Protein AF-A0A944AKL8-F1 (afdb_monomer)

Nearest PDB structures (foldseek):
  3mkl-assembly2_B  TM=9.814E-01  e=2.053E-02  Escherichia coli K-12
  3oio-assembly1_A  TM=9.594E-01  e=3.945E-02  Chromobacterium violaceum
  3mkl-assembly1_A  TM=9.722E-01  e=7.101E-02  Escherichia coli K-12
  5chh-assembly1_A  TM=9.818E-01  e=8.093E-02  Pseudomonas aeruginosa
  7w5x-assembly1_K  TM=8.373E-01  e=1.457E-01  Escherichia coli K-12

Secondary structure (DSSP, 8-state):
-HHHHHHHHSTTS-HHHHHHHTT-S-HHHHHHHHHHHHSS-HHHHHHHHHHHHTT-

Solvent-accessible surface area (backbone atoms only — not comparable to full-atom values): 3251 Å² total; per-residue (Å²): 110,74,66,40,57,58,40,47,70,40,80,86,55,49,71,55,55,35,19,48,77,61,75,32,97,39,48,70,63,34,41,54,52,40,24,72,76,70,74,43,44,63,66,55,52,34,50,52,53,57,58,59,61,70,74,109

Sequence (56 aa):
MGIAEKLLINLDNSITDVALNSGFSSMSSFIRMFKQIKGCTPTEFRSMYRSNVKRQ

Structure (mmCIF, N/CA/C/O backbone):
data_AF-A0A944AKL8-F1
#
_entry.id   AF-A0A944AKL8-F1
#
loop_
_atom_site.group_PDB
_atom_site.id
_atom_site.type_symbol
_atom_site.label_atom_id
_atom_site.label_alt_id
_atom_site.label_comp_id
_atom_site.label_asym_id
_atom_site.label_entity_id
_atom_site.label_seq_id
_atom_site.pdbx_PDB_ins_code
_atom_site.Cartn_x
_atom_site.Cartn_y
_atom_site.Cartn_z
_atom_site.occupancy
_atom_site.B_iso_or_equiv
_atom_site.auth_seq_id
_atom_site.auth_comp_id
_atom_site.auth_asym_id
_atom_site.auth_atom_id
_atom_site.pdbx_PDB_model_num
ATOM 1 N N . MET A 1 1 ? 10.094 3.233 2.859 1.00 66.12 1 MET A N 1
ATOM 2 C CA . MET A 1 1 ? 8.732 2.745 3.185 1.00 66.12 1 MET A CA 1
ATOM 3 C C . MET A 1 1 ? 7.774 3.817 3.704 1.00 66.12 1 MET A C 1
ATOM 5 O O . MET A 1 1 ? 6.580 3.632 3.526 1.00 66.12 1 MET A O 1
ATOM 9 N N . GLY A 1 2 ? 8.238 4.957 4.237 1.00 76.12 2 GLY A N 1
ATOM 10 C CA . GLY A 1 2 ? 7.338 5.957 4.841 1.00 76.12 2 GLY A CA 1
ATOM 11 C C . GLY A 1 2 ? 6.225 6.523 3.940 1.00 76.12 2 GLY A C 1
ATOM 12 O O . GLY A 1 2 ? 5.164 6.876 4.443 1.00 76.12 2 GLY A O 1
ATOM 13 N N . ILE A 1 3 ? 6.423 6.585 2.616 1.00 80.94 3 ILE A N 1
ATOM 14 C CA . ILE A 1 3 ? 5.379 7.020 1.666 1.00 80.94 3 ILE A CA 1
ATOM 15 C C . ILE A 1 3 ? 4.265 5.965 1.570 1.00 80.94 3 ILE A C 1
ATOM 17 O O . ILE A 1 3 ? 3.090 6.306 1.676 1.00 80.94 3 ILE A O 1
ATOM 21 N N . ALA A 1 4 ? 4.626 4.682 1.468 1.00 80.69 4 ALA A N 1
ATOM 22 C CA . ALA A 1 4 ? 3.675 3.574 1.399 1.00 80.69 4 ALA A CA 1
ATOM 23 C C . ALA A 1 4 ? 2.751 3.527 2.624 1.00 80.69 4 ALA A C 1
ATOM 25 O O . ALA A 1 4 ? 1.550 3.327 2.495 1.00 80.69 4 ALA A O 1
ATOM 26 N N . GLU A 1 5 ? 3.301 3.761 3.816 1.00 81.81 5 GLU A N 1
ATOM 27 C CA . GLU A 1 5 ? 2.540 3.776 5.070 1.00 81.81 5 GLU A CA 1
ATOM 28 C C . GLU A 1 5 ? 1.493 4.897 5.086 1.00 81.81 5 GLU A C 1
ATOM 30 O O . GLU A 1 5 ? 0.333 4.651 5.412 1.00 81.81 5 GLU A O 1
ATOM 35 N N . LYS A 1 6 ? 1.870 6.108 4.654 1.00 82.25 6 LYS A N 1
ATOM 36 C CA . LYS A 1 6 ? 0.950 7.254 4.538 1.00 82.25 6 LYS A CA 1
ATOM 37 C C . LYS A 1 6 ? -0.149 7.010 3.503 1.00 82.25 6 LYS A C 1
ATOM 39 O O . LYS A 1 6 ? -1.303 7.380 3.718 1.00 82.25 6 LYS A O 1
ATOM 44 N N . LEU A 1 7 ? 0.199 6.380 2.383 1.00 80.31 7 LEU A N 1
ATOM 45 C CA . LEU A 1 7 ? -0.754 6.078 1.320 1.00 80.31 7 LEU A CA 1
ATOM 46 C C . LEU A 1 7 ? -1.722 4.950 1.699 1.00 80.31 7 LEU A C 1
ATOM 48 O O . LEU A 1 7 ? -2.872 5.007 1.282 1.00 80.31 7 LEU A O 1
ATOM 52 N N . LEU A 1 8 ? -1.304 3.974 2.518 1.00 81.62 8 LEU A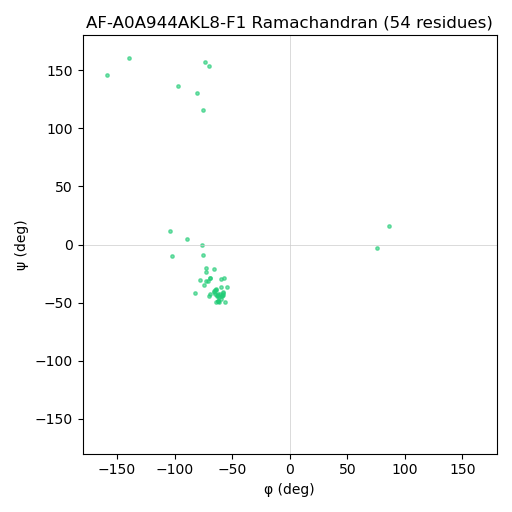 N 1
ATOM 53 C CA . LEU A 1 8 ? -2.176 2.890 3.002 1.00 81.62 8 LEU A CA 1
ATOM 54 C C . LEU A 1 8 ? -3.254 3.364 3.981 1.00 81.62 8 LEU A C 1
ATOM 56 O O . LEU A 1 8 ? -4.327 2.758 4.043 1.00 81.62 8 LEU A O 1
ATOM 60 N N . ILE A 1 9 ? -2.975 4.438 4.725 1.00 79.12 9 ILE A N 1
ATOM 61 C CA . ILE A 1 9 ? -3.937 5.084 5.629 1.00 79.12 9 ILE A CA 1
ATOM 62 C C . ILE A 1 9 ? -5.026 5.816 4.828 1.00 79.12 9 ILE A C 1
ATOM 64 O O . ILE A 1 9 ? -6.178 5.858 5.253 1.00 79.12 9 ILE A O 1
ATOM 68 N N . ASN A 1 10 ? -4.692 6.333 3.642 1.00 77.06 10 ASN A N 1
ATOM 69 C CA . ASN A 1 10 ? -5.669 6.919 2.728 1.00 77.06 10 ASN A CA 1
ATOM 70 C C . ASN A 1 10 ? -6.468 5.806 2.036 1.00 77.06 10 ASN A C 1
ATOM 72 O O . ASN A 1 10 ? -5.917 4.981 1.306 1.00 77.06 10 ASN A O 1
ATOM 76 N N . LEU A 1 11 ? -7.775 5.747 2.302 1.00 67.12 11 LEU A N 1
ATOM 77 C CA . LEU A 1 11 ? -8.661 4.659 1.867 1.00 67.12 11 LEU A CA 1
ATOM 78 C C . LEU A 1 11 ? -8.973 4.676 0.362 1.00 67.12 11 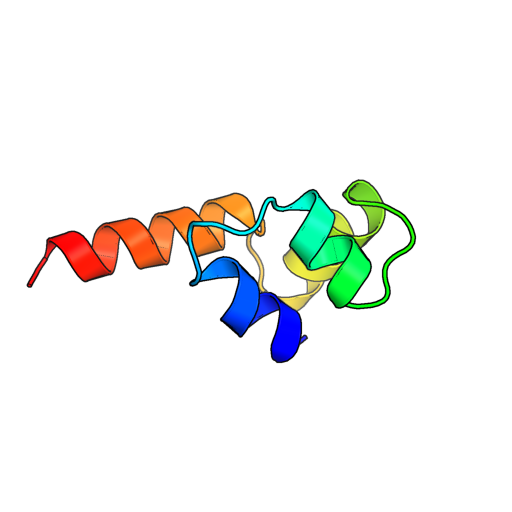LEU A C 1
ATOM 80 O O . LEU A 1 11 ? -9.293 3.623 -0.187 1.00 67.12 11 LEU A O 1
ATOM 84 N N . ASP A 1 12 ? -8.790 5.815 -0.301 1.00 76.62 12 ASP A N 1
ATOM 85 C CA . ASP A 1 12 ? -9.018 5.977 -1.741 1.00 76.62 12 ASP A CA 1
ATOM 86 C C . ASP A 1 12 ? -7.952 5.310 -2.618 1.00 76.62 12 ASP A C 1
ATOM 88 O O . ASP A 1 12 ? -8.228 4.931 -3.753 1.00 76.62 12 ASP A O 1
ATOM 92 N N . ASN A 1 13 ? -6.740 5.092 -2.098 1.00 80.38 13 ASN A N 1
ATOM 93 C CA . ASN A 1 13 ? -5.674 4.487 -2.895 1.00 80.38 13 ASN A CA 1
ATOM 94 C C . ASN A 1 13 ? -5.833 2.965 -2.959 1.00 80.38 13 ASN A C 1
ATOM 96 O O . ASN A 1 13 ? -5.954 2.292 -1.931 1.00 80.38 13 ASN A O 1
ATOM 100 N N . SER A 1 14 ? -5.775 2.375 -4.150 1.00 85.94 14 SER A N 1
ATOM 101 C CA . SER A 1 14 ? -5.662 0.920 -4.259 1.00 85.94 14 SER A CA 1
ATOM 102 C C . SER A 1 14 ? -4.273 0.463 -3.786 1.00 85.94 14 SER A C 1
ATOM 104 O O . SER A 1 14 ? -3.299 1.212 -3.860 1.00 85.94 14 SER A O 1
ATOM 106 N N . ILE A 1 15 ? -4.136 -0.780 -3.308 1.00 85.00 15 ILE A N 1
ATOM 107 C CA . ILE A 1 15 ? -2.814 -1.318 -2.919 1.00 85.00 15 ILE A CA 1
ATOM 108 C C . ILE A 1 15 ? -1.847 -1.319 -4.119 1.00 85.00 15 ILE A C 1
ATOM 110 O O . ILE A 1 15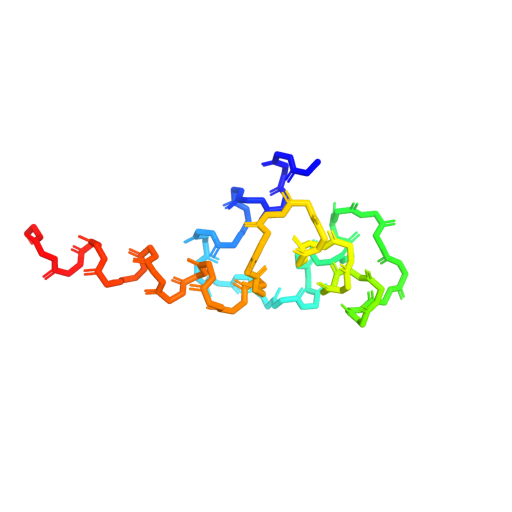 ? -0.641 -1.151 -3.941 1.00 85.00 15 ILE A O 1
ATOM 114 N N . THR A 1 16 ? -2.380 -1.454 -5.336 1.00 88.56 16 THR A N 1
ATOM 115 C CA . THR A 1 16 ? -1.635 -1.334 -6.592 1.00 88.56 16 THR A CA 1
ATOM 116 C C . THR A 1 16 ? -1.081 0.074 -6.777 1.00 88.56 16 THR A C 1
ATOM 118 O O . THR A 1 16 ? 0.118 0.218 -6.997 1.00 88.56 16 THR A O 1
ATOM 121 N N . ASP A 1 17 ? -1.907 1.109 -6.608 1.00 87.69 17 ASP A N 1
ATOM 122 C CA . ASP A 1 17 ? -1.45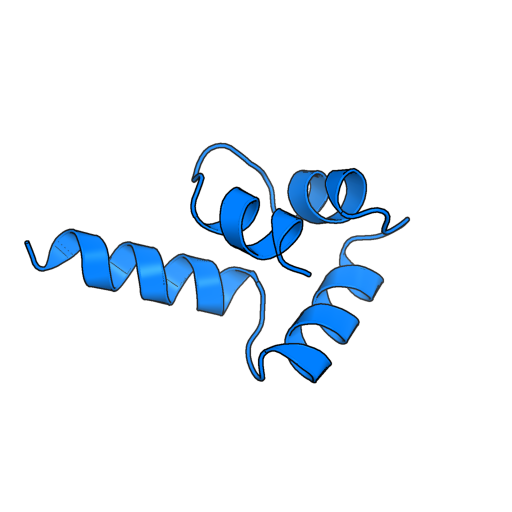9 2.503 -6.688 1.00 87.69 17 ASP A CA 1
ATOM 123 C C . ASP A 1 17 ? -0.407 2.805 -5.629 1.00 87.69 17 ASP A C 1
ATOM 125 O O . ASP A 1 17 ? 0.611 3.423 -5.933 1.00 87.69 17 ASP A O 1
ATOM 129 N N . VAL A 1 18 ? -0.594 2.322 -4.397 1.00 89.12 18 VAL A N 1
ATOM 130 C CA . VAL A 1 18 ? 0.418 2.479 -3.346 1.00 89.12 18 VAL A CA 1
ATOM 131 C C . VAL A 1 18 ? 1.745 1.842 -3.754 1.00 89.12 18 VAL A C 1
ATOM 133 O O . VAL A 1 18 ? 2.793 2.455 -3.555 1.00 89.12 18 VAL A O 1
ATOM 136 N N . ALA A 1 19 ? 1.722 0.640 -4.334 1.00 90.38 19 ALA A N 1
ATOM 137 C CA . ALA A 1 19 ? 2.928 -0.044 -4.790 1.00 90.38 19 ALA A CA 1
ATOM 138 C C . ALA A 1 19 ? 3.650 0.753 -5.890 1.00 90.38 19 ALA A C 1
ATOM 140 O O . ALA A 1 19 ? 4.852 0.997 -5.771 1.00 90.38 19 ALA A O 1
ATOM 141 N N . LEU A 1 20 ? 2.909 1.209 -6.906 1.00 89.69 20 LEU A N 1
ATOM 142 C CA . LEU A 1 20 ? 3.444 1.988 -8.027 1.00 89.69 20 LEU A CA 1
ATOM 143 C C . LEU A 1 20 ? 4.033 3.324 -7.551 1.00 89.69 20 LEU A C 1
ATOM 145 O O . LEU A 1 20 ? 5.188 3.630 -7.841 1.00 89.69 20 LEU A O 1
ATOM 149 N N . ASN A 1 21 ? 3.291 4.070 -6.728 1.00 87.38 21 ASN A N 1
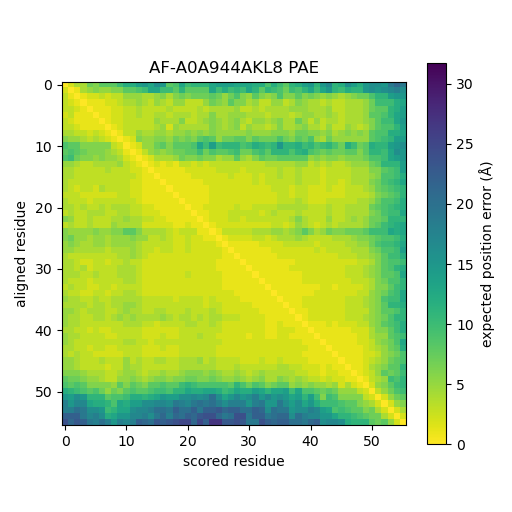ATOM 150 C CA . ASN A 1 21 ? 3.745 5.339 -6.147 1.00 87.38 21 ASN A CA 1
ATOM 151 C C . ASN A 1 21 ? 4.919 5.169 -5.168 1.00 87.38 21 ASN A C 1
ATOM 153 O O . ASN A 1 21 ? 5.657 6.116 -4.908 1.00 87.38 21 ASN A O 1
ATOM 157 N N . SER A 1 22 ? 5.115 3.965 -4.625 1.00 86.31 22 SER A N 1
ATOM 158 C CA . SER A 1 22 ? 6.248 3.639 -3.749 1.00 86.31 22 SER A CA 1
ATOM 159 C C . SER A 1 22 ? 7.483 3.144 -4.511 1.00 86.31 22 SER A C 1
ATOM 161 O O . SER A 1 22 ? 8.456 2.744 -3.871 1.00 86.31 22 SER A O 1
ATOM 163 N N . GLY A 1 23 ? 7.455 3.155 -5.850 1.00 88.81 23 GLY A N 1
ATOM 164 C CA . GLY A 1 23 ? 8.581 2.773 -6.706 1.00 88.81 23 GLY A CA 1
ATOM 165 C C . GLY A 1 23 ? 8.676 1.277 -7.017 1.00 88.81 23 GLY A C 1
ATOM 166 O O . GLY A 1 23 ? 9.728 0.814 -7.453 1.00 88.81 23 GLY A O 1
ATOM 167 N N . PHE A 1 24 ? 7.610 0.501 -6.795 1.00 89.56 24 PHE A N 1
ATOM 168 C CA . PHE A 1 24 ? 7.580 -0.921 -7.135 1.00 89.56 24 PHE A CA 1
ATOM 169 C C . PHE A 1 24 ? 6.913 -1.146 -8.486 1.00 89.56 24 PHE A C 1
ATOM 171 O O . PHE A 1 24 ? 5.824 -0.649 -8.748 1.00 89.56 24 PHE A O 1
ATOM 178 N N . SER A 1 25 ? 7.512 -2.004 -9.308 1.00 87.88 25 SER A N 1
ATOM 179 C CA . SER A 1 25 ? 6.965 -2.382 -10.617 1.00 87.88 25 SER A CA 1
ATOM 180 C C . SER A 1 25 ? 5.775 -3.346 -10.530 1.00 87.88 25 SER A C 1
ATOM 182 O O . SER A 1 25 ? 5.161 -3.664 -11.543 1.00 87.88 25 SER A O 1
ATOM 184 N N . SER A 1 26 ? 5.473 -3.889 -9.346 1.00 88.56 26 SER A N 1
ATOM 185 C CA . SER A 1 26 ? 4.378 -4.845 -9.147 1.00 88.56 26 SER A CA 1
ATOM 186 C C . SER A 1 26 ? 3.914 -4.908 -7.694 1.00 88.56 26 SER A C 1
ATOM 188 O O . SER A 1 26 ? 4.722 -4.874 -6.760 1.00 88.56 26 SER A O 1
ATOM 190 N N . MET A 1 27 ? 2.607 -5.122 -7.515 1.00 90.06 27 MET A N 1
ATOM 191 C CA . MET A 1 27 ? 1.964 -5.301 -6.209 1.00 90.06 27 MET A CA 1
ATOM 192 C C . MET A 1 27 ? 2.564 -6.472 -5.416 1.00 90.06 27 MET A C 1
ATOM 194 O O . MET A 1 27 ? 2.815 -6.337 -4.223 1.00 90.06 27 MET A O 1
ATOM 198 N N . SER A 1 28 ? 2.867 -7.600 -6.062 1.00 90.44 28 SER A N 1
ATOM 199 C CA . SER A 1 28 ? 3.435 -8.784 -5.398 1.00 90.44 28 SER A CA 1
ATOM 200 C C . SER A 1 28 ? 4.806 -8.508 -4.766 1.00 90.44 28 SER A C 1
ATOM 202 O O . SER A 1 28 ? 5.060 -8.901 -3.625 1.00 90.44 28 SER A O 1
ATOM 204 N N . SER A 1 29 ? 5.675 -7.782 -5.478 1.00 91.44 29 SER A N 1
ATOM 205 C CA . SER A 1 29 ? 6.997 -7.374 -4.983 1.00 91.44 29 SER A CA 1
ATOM 206 C C . SER A 1 29 ? 6.873 -6.421 -3.797 1.00 91.44 29 SER A C 1
ATOM 208 O O . SER A 1 29 ? 7.562 -6.592 -2.790 1.00 91.44 29 SER A O 1
ATOM 210 N N . PHE A 1 30 ? 5.941 -5.469 -3.888 1.00 92.75 30 PHE A N 1
ATOM 211 C CA . PHE A 1 30 ? 5.622 -4.559 -2.795 1.00 92.75 30 PHE A CA 1
ATOM 212 C C . PHE A 1 30 ? 5.110 -5.304 -1.560 1.00 92.75 30 PHE A C 1
ATOM 214 O O . PHE A 1 30 ? 5.645 -5.098 -0.477 1.00 92.75 30 PHE A O 1
ATOM 221 N N . ILE A 1 31 ? 4.134 -6.208 -1.702 1.00 91.25 31 ILE A N 1
ATOM 222 C CA . ILE A 1 31 ? 3.570 -6.967 -0.574 1.00 91.25 31 ILE A CA 1
ATOM 223 C C . ILE A 1 31 ? 4.657 -7.771 0.135 1.00 91.25 31 ILE A C 1
ATOM 225 O O . ILE A 1 31 ? 4.714 -7.761 1.365 1.00 91.25 31 ILE A O 1
ATOM 229 N N . ARG A 1 32 ? 5.533 -8.448 -0.620 1.00 92.81 32 ARG A N 1
ATOM 230 C CA . ARG A 1 32 ? 6.615 -9.248 -0.035 1.00 92.81 32 ARG A CA 1
ATOM 231 C C . ARG A 1 32 ? 7.577 -8.372 0.764 1.00 92.81 32 ARG A C 1
ATOM 233 O O . ARG A 1 32 ? 7.850 -8.679 1.921 1.00 92.81 32 ARG A O 1
ATOM 240 N N . MET A 1 33 ? 8.022 -7.261 0.178 1.00 92.12 33 MET A N 1
ATOM 241 C CA . MET A 1 33 ? 8.913 -6.305 0.840 1.00 92.12 33 MET A CA 1
ATOM 242 C C . MET A 1 33 ? 8.249 -5.661 2.064 1.00 92.12 33 MET A C 1
ATOM 244 O O . MET A 1 33 ? 8.848 -5.565 3.131 1.00 92.12 33 MET A O 1
ATOM 248 N N . PHE A 1 34 ? 6.984 -5.260 1.938 1.00 92.19 34 PHE A N 1
ATOM 249 C CA . PHE A 1 34 ? 6.211 -4.658 3.019 1.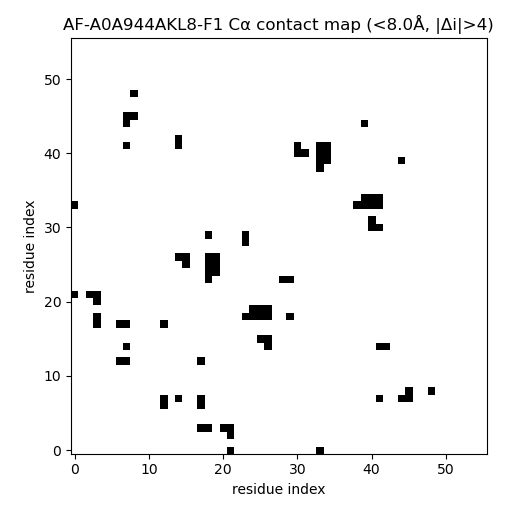00 92.19 34 PHE A CA 1
ATOM 250 C C . PHE A 1 34 ? 6.051 -5.615 4.191 1.00 92.19 34 PHE A C 1
ATOM 252 O O . PHE A 1 34 ? 6.321 -5.228 5.324 1.00 92.19 34 PHE A O 1
ATOM 259 N N . LYS A 1 35 ? 5.722 -6.881 3.925 1.00 92.12 35 LYS A N 1
ATOM 260 C CA . LYS A 1 35 ? 5.633 -7.906 4.964 1.00 92.12 35 LYS A CA 1
ATOM 261 C C . LYS A 1 35 ? 6.982 -8.183 5.626 1.00 92.12 35 LYS A C 1
ATOM 263 O O . LYS A 1 35 ? 7.015 -8.345 6.839 1.00 92.12 35 LYS A O 1
ATOM 268 N N . GLN A 1 36 ? 8.085 -8.188 4.875 1.00 92.56 36 GLN A N 1
ATOM 269 C CA . GLN A 1 36 ? 9.422 -8.350 5.458 1.00 92.56 36 GLN A CA 1
ATOM 270 C C . GLN A 1 36 ? 9.820 -7.179 6.367 1.00 92.56 36 GLN A C 1
ATOM 272 O O . GLN A 1 36 ? 10.417 -7.408 7.411 1.00 92.56 36 GLN A O 1
ATOM 277 N N . ILE A 1 37 ? 9.474 -5.941 6.000 1.00 91.00 37 ILE A N 1
ATOM 278 C CA . ILE A 1 37 ? 9.855 -4.743 6.764 1.00 91.00 37 ILE A CA 1
ATOM 279 C C . ILE A 1 37 ? 8.907 -4.486 7.947 1.00 91.00 37 ILE A C 1
ATOM 281 O O . ILE A 1 37 ? 9.355 -4.102 9.023 1.00 91.00 37 ILE A O 1
ATOM 285 N N . LYS A 1 38 ? 7.593 -4.651 7.755 1.00 88.75 38 LYS A N 1
ATOM 286 C CA . LYS A 1 38 ? 6.552 -4.286 8.737 1.00 88.75 38 LYS A CA 1
ATOM 287 C C . LYS A 1 38 ? 5.990 -5.479 9.512 1.00 88.75 38 LYS A C 1
ATOM 289 O O . LYS A 1 38 ? 5.210 -5.269 10.434 1.00 88.75 38 LYS A O 1
ATOM 294 N N . GLY A 1 39 ? 6.315 -6.710 9.119 1.00 91.50 39 GLY A N 1
ATOM 295 C CA . GLY A 1 39 ? 5.813 -7.939 9.747 1.00 91.50 39 GLY A CA 1
ATOM 296 C C . GLY A 1 39 ? 4.360 -8.300 9.408 1.00 91.50 39 GLY A C 1
ATOM 297 O O . GLY A 1 39 ? 3.883 -9.352 9.819 1.00 91.50 39 GLY A O 1
ATOM 298 N N . CYS A 1 40 ? 3.654 -7.471 8.638 1.00 90.19 40 CYS A N 1
ATOM 299 C CA . CYS A 1 40 ? 2.257 -7.665 8.239 1.00 90.19 40 CYS A CA 1
ATOM 300 C C . 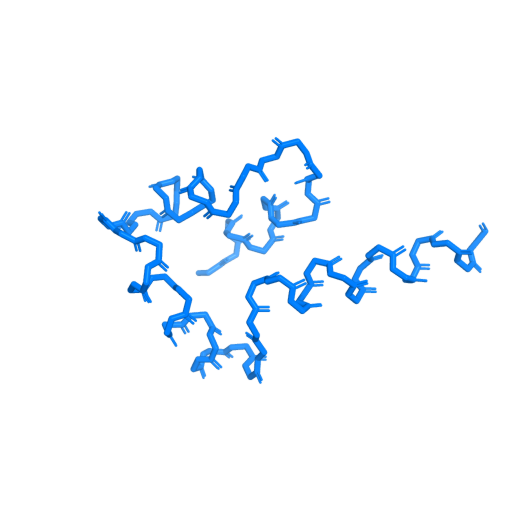CYS A 1 40 ? 2.054 -7.259 6.774 1.00 90.19 40 CYS A C 1
ATOM 302 O O . CYS A 1 40 ? 2.876 -6.544 6.204 1.00 90.19 40 CYS A O 1
ATOM 304 N N . THR A 1 41 ? 0.981 -7.719 6.132 1.00 90.56 41 THR A N 1
ATOM 305 C CA . THR A 1 41 ? 0.656 -7.298 4.762 1.00 90.56 41 THR A CA 1
ATOM 306 C C . THR A 1 41 ? 0.117 -5.859 4.721 1.00 90.56 41 THR A C 1
ATOM 308 O O . THR A 1 41 ? -0.441 -5.377 5.709 1.00 90.56 41 THR A O 1
ATOM 311 N N . PRO A 1 42 ? 0.210 -5.160 3.572 1.00 88.94 42 PRO A N 1
ATOM 312 C CA . PRO A 1 42 ? -0.373 -3.824 3.405 1.00 88.94 42 PRO A CA 1
ATOM 313 C C . PRO A 1 42 ? -1.873 -3.766 3.740 1.00 88.94 42 PRO A C 1
ATOM 315 O O . PRO A 1 42 ? -2.353 -2.794 4.320 1.00 88.94 42 PRO A O 1
ATOM 318 N N . THR A 1 43 ? -2.611 -4.830 3.409 1.00 88.00 43 THR A N 1
ATOM 319 C CA . THR A 1 43 ? -4.045 -4.959 3.695 1.00 88.00 43 THR A CA 1
ATOM 320 C C . THR A 1 43 ? -4.317 -5.119 5.189 1.00 88.00 43 THR A C 1
ATOM 322 O O . THR A 1 43 ? -5.220 -4.469 5.713 1.00 88.00 43 THR A O 1
ATOM 325 N N . GLU A 1 44 ? -3.527 -5.935 5.895 1.00 88.88 44 GLU A N 1
ATOM 326 C CA . GLU A 1 44 ? -3.611 -6.054 7.357 1.00 88.88 44 GLU A CA 1
ATOM 3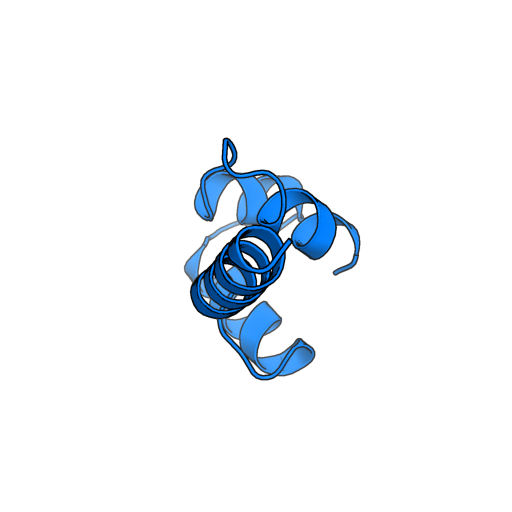27 C C . GLU A 1 44 ? -3.287 -4.721 8.030 1.00 88.88 44 GLU A C 1
AT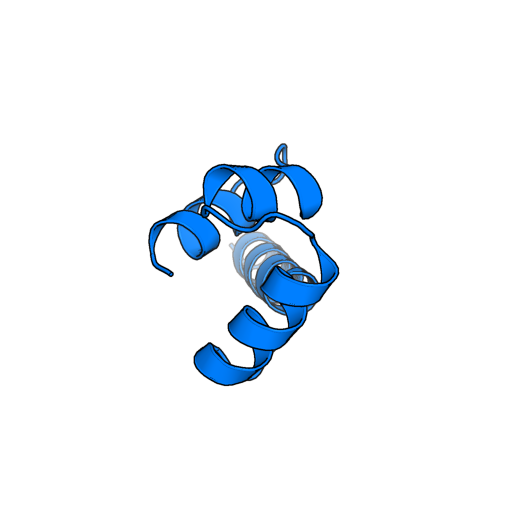OM 329 O O . GLU A 1 44 ? -4.039 -4.278 8.894 1.00 88.88 44 GLU A O 1
ATOM 334 N N . PHE A 1 45 ? -2.233 -4.037 7.577 1.00 88.38 45 PHE A N 1
ATOM 335 C CA . PHE A 1 45 ? -1.875 -2.704 8.057 1.00 88.38 45 PHE A CA 1
ATOM 336 C C . PHE A 1 45 ? -3.038 -1.719 7.889 1.00 88.38 45 PHE A C 1
ATOM 338 O O . PHE A 1 45 ? -3.467 -1.094 8.857 1.00 88.38 45 PHE A O 1
ATOM 345 N N . ARG A 1 46 ? -3.642 -1.656 6.697 1.00 86.56 46 ARG A N 1
ATOM 346 C CA . ARG A 1 46 ? -4.836 -0.836 6.442 1.00 86.56 46 ARG A CA 1
ATOM 347 C C . ARG A 1 46 ? -6.009 -1.206 7.359 1.00 86.56 46 ARG A C 1
ATOM 349 O O . ARG A 1 46 ? -6.684 -0.321 7.883 1.00 86.56 46 ARG A O 1
ATOM 356 N N . SER A 1 47 ? -6.261 -2.498 7.565 1.00 84.94 47 SER A N 1
ATOM 357 C CA . SER A 1 47 ? -7.355 -2.990 8.415 1.00 84.94 47 SER A CA 1
ATOM 358 C C . SER A 1 47 ? -7.160 -2.628 9.892 1.00 84.94 47 SER A C 1
ATOM 360 O O . SER A 1 47 ? -8.107 -2.199 10.560 1.00 84.94 47 SER A O 1
ATOM 362 N N . MET A 1 48 ? -5.922 -2.722 10.392 1.00 84.00 48 MET A N 1
ATOM 363 C CA . MET A 1 48 ? -5.563 -2.304 11.747 1.00 84.00 48 MET A CA 1
ATOM 364 C C . MET A 1 48 ? -5.862 -0.817 11.955 1.00 84.00 48 MET A C 1
ATOM 366 O O . MET A 1 48 ? -6.538 -0.465 12.921 1.00 84.00 48 MET A O 1
ATOM 370 N N . TYR A 1 49 ? -5.466 0.058 11.027 1.00 78.38 49 TYR A N 1
ATOM 371 C CA . TYR A 1 49 ? -5.769 1.491 11.130 1.00 78.38 49 TYR A CA 1
ATOM 372 C C . TYR A 1 49 ? -7.271 1.781 11.024 1.00 78.38 49 TYR A C 1
ATOM 374 O O . TYR A 1 49 ? -7.803 2.548 11.823 1.00 78.38 49 TYR A O 1
ATOM 382 N N . ARG A 1 50 ? -7.993 1.103 10.123 1.00 73.69 50 ARG A N 1
ATOM 383 C CA . ARG A 1 50 ? -9.455 1.237 10.005 1.00 73.69 50 ARG A CA 1
ATOM 384 C C . ARG A 1 50 ? -10.188 0.863 11.301 1.00 73.69 50 ARG A C 1
ATOM 386 O O . ARG A 1 50 ? -11.195 1.482 11.637 1.00 73.69 50 ARG A O 1
ATOM 393 N N . SER A 1 51 ? -9.691 -0.143 12.018 1.00 65.69 51 SER A N 1
ATOM 394 C CA . SER A 1 51 ? -10.286 -0.621 13.274 1.00 65.69 51 SER A CA 1
ATOM 395 C C . SER A 1 51 ? -9.963 0.282 14.467 1.00 65.69 51 SER A C 1
ATOM 397 O O . SER A 1 51 ? -10.786 0.406 15.369 1.00 65.69 51 SER A O 1
ATOM 399 N N . ASN A 1 52 ? -8.803 0.946 14.459 1.00 59.53 52 ASN A N 1
ATOM 400 C CA . ASN A 1 52 ? -8.434 1.921 15.488 1.00 59.53 52 ASN A CA 1
ATOM 401 C C . ASN A 1 52 ? -9.203 3.247 15.337 1.00 59.53 52 ASN A C 1
ATOM 403 O O . ASN A 1 52 ? -9.607 3.816 16.343 1.00 59.53 52 ASN A O 1
ATOM 407 N N . VAL A 1 53 ? -9.499 3.698 14.109 1.00 56.78 53 VAL A N 1
ATOM 408 C CA . VAL A 1 53 ? -10.305 4.920 13.875 1.00 56.78 53 VAL A CA 1
ATOM 409 C C . VAL A 1 53 ? -11.778 4.739 14.276 1.00 56.78 53 VAL A C 1
ATOM 411 O O . VAL A 1 53 ? -12.416 5.690 14.700 1.00 56.78 53 VAL A O 1
ATOM 414 N N . LYS A 1 54 ? -12.331 3.520 14.212 1.00 50.72 54 LYS A N 1
ATOM 415 C CA . LYS A 1 54 ? -13.715 3.232 14.646 1.00 50.72 54 LYS A CA 1
ATOM 416 C C . LYS A 1 54 ? -13.912 3.147 16.168 1.00 50.72 54 LYS A C 1
ATOM 418 O O . LYS A 1 54 ? -15.021 2.859 16.610 1.00 50.72 54 LYS A O 1
ATOM 423 N N . ARG A 1 55 ? -12.851 3.327 16.960 1.00 48.81 55 ARG A N 1
ATOM 424 C CA . ARG A 1 55 ? -12.902 3.325 18.431 1.00 48.81 55 ARG A CA 1
ATOM 425 C C . ARG A 1 55 ? -12.822 4.723 19.054 1.00 48.81 55 ARG A C 1
ATOM 427 O O . ARG A 1 55 ? -12.668 4.807 20.270 1.00 48.81 55 ARG A O 1
ATOM 434 N N . GLN A 1 56 ? -12.948 5.779 18.252 1.00 40.84 56 GLN A N 1
ATOM 435 C CA . GLN A 1 56 ? -13.110 7.150 18.730 1.00 40.84 56 GLN A CA 1
ATOM 436 C C . GLN A 1 56 ? -14.512 7.669 18.429 1.00 40.84 56 GLN A C 1
ATOM 438 O O . GLN A 1 56 ? -15.035 7.329 17.343 1.00 40.84 56 GLN A O 1
#

Mean predicted aligned error: 5.24 Å

Foldseek 3Di:
DVQLLVVLLVPPDDCQNSCVVVPHPGSVVVQVVCCVVVVDGSVVSSVVSVVVVVVD

pLDDT: mean 82.3, std 11.86, range [40.84, 92.81]

Radius of gyration: 10.93 Å; Cα contacts (8 Å, |Δi|>4): 44; chains: 1; bounding box: 24×16×29 Å